Protein AF-A0A5B7CD52-F1 (afdb_monomer)

Radius of gyration: 24.01 Å; Cα contacts (8 Å, |Δi|>4): 80; chains: 1; bounding box: 57×30×60 Å

Solvent-accessible surface area (backbone atoms only — not comparable to full-atom values): 8585 Å² total; per-residue (Å²): 134,83,85,90,74,83,89,84,87,82,89,81,65,86,92,60,79,87,86,72,84,91,71,82,79,91,70,79,62,99,81,44,61,64,64,53,46,60,58,60,76,64,69,72,74,93,74,80,83,82,70,86,85,76,83,90,77,79,70,68,79,48,80,43,81,45,67,40,87,55,84,60,97,54,46,94,81,66,22,83,26,75,96,54,8,25,71,43,51,25,50,65,86,44,59,86,75,85,55,97,61,56,67,68,53,29,59,77,70,68,48,82,88,68,75,80,94,74,80,79,81

Foldseek 3Di:
DDDPDDDDDDDDDPPDDPPDDDDGDDDDDPPPPVVVCVVVVPDDDPDPPDDDPDDPDDADKDKDWDFAADPDPCQVVAQPDPPSTHIFIDIVPDTDDQFPDDPVCCVVVVPPDRDDPCDGD

Secondary structure (DSSP, 8-state):
-------------TT----SPPPPPPPPPTT-HHHHHHHHTT---SS------S-S------EEEEEEPP--SSHHHH--SGGG-EEEEEETTBPPPPPSS-HHHHHHTT-TTS--S----

Organism: Davidia involucrata (NCBI:txid16924)

Mean predicted aligned error: 6.73 Å

pLDDT: mean 91.15, std 6.74, range [56.53, 98.06]

Structure (mmCIF, N/CA/C/O backbone):
data_AF-A0A5B7CD52-F1
#
_entry.id   AF-A0A5B7CD52-F1
#
loop_
_atom_site.group_PDB
_atom_site.id
_atom_site.type_symbol
_atom_site.label_atom_id
_atom_site.label_alt_id
_atom_site.label_comp_id
_atom_site.label_asym_id
_atom_site.label_entity_id
_atom_site.label_seq_id
_atom_site.pdbx_PDB_ins_code
_atom_site.Cartn_x
_atom_site.Cartn_y
_atom_site.Cartn_z
_atom_site.occupancy
_atom_site.B_iso_or_equiv
_atom_site.auth_seq_id
_atom_site.auth_comp_id
_atom_site.auth_asym_id
_atom_site.auth_atom_id
_atom_site.pdbx_PDB_model_num
ATOM 1 N N . PRO A 1 1 ? 15.663 2.513 7.989 1.00 56.53 1 PRO A N 1
ATOM 2 C CA . PRO A 1 1 ? 16.605 2.800 6.878 1.00 56.53 1 PRO A CA 1
ATOM 3 C C . PRO A 1 1 ? 16.157 2.077 5.604 1.00 56.53 1 PRO A C 1
ATOM 5 O O . PRO A 1 1 ? 15.883 0.883 5.662 1.00 56.53 1 PRO A O 1
ATOM 8 N N . PHE A 1 2 ? 16.034 2.796 4.489 1.00 67.00 2 PHE A N 1
ATOM 9 C CA . PHE A 1 2 ? 15.729 2.180 3.196 1.00 67.00 2 PHE A CA 1
ATOM 10 C C . PHE A 1 2 ? 16.975 1.486 2.642 1.00 67.00 2 PHE A C 1
ATOM 12 O O . PHE A 1 2 ? 18.096 1.947 2.863 1.00 67.00 2 PHE A O 1
ATOM 19 N N . GLN A 1 3 ? 16.786 0.363 1.952 1.00 71.38 3 GLN A N 1
ATOM 20 C CA . GLN A 1 3 ? 17.884 -0.320 1.276 1.00 71.38 3 GLN A CA 1
ATOM 21 C C . GLN A 1 3 ? 18.343 0.506 0.069 1.00 71.38 3 GLN A C 1
ATOM 23 O O . GLN A 1 3 ? 17.526 0.914 -0.747 1.00 71.38 3 GLN A O 1
ATOM 28 N N . ASN A 1 4 ? 19.656 0.723 -0.043 1.00 78.81 4 ASN A N 1
ATOM 29 C CA . ASN A 1 4 ? 20.297 1.430 -1.160 1.00 78.81 4 ASN A CA 1
ATOM 30 C C . ASN A 1 4 ? 21.130 0.475 -2.037 1.00 78.81 4 ASN A C 1
ATOM 32 O O . ASN A 1 4 ? 22.190 0.829 -2.545 1.00 78.81 4 ASN A O 1
ATOM 36 N N . ILE A 1 5 ? 20.702 -0.783 -2.137 1.00 85.25 5 ILE A N 1
ATOM 37 C CA . ILE A 1 5 ? 21.359 -1.797 -2.965 1.00 85.25 5 ILE A CA 1
ATOM 38 C C . ILE A 1 5 ? 20.508 -2.049 -4.207 1.00 85.25 5 ILE A C 1
ATOM 40 O O . ILE A 1 5 ? 19.292 -2.195 -4.110 1.00 85.25 5 ILE A O 1
ATOM 44 N N . SER A 1 6 ? 21.145 -2.085 -5.377 1.00 87.62 6 SER A N 1
ATOM 45 C CA . SER A 1 6 ? 20.468 -2.410 -6.635 1.00 87.62 6 SER A CA 1
ATOM 46 C C . SER A 1 6 ? 20.459 -3.919 -6.857 1.00 87.62 6 SER A C 1
ATOM 48 O O . SER A 1 6 ? 21.473 -4.586 -6.653 1.00 87.62 6 SER A O 1
ATOM 50 N N . SER A 1 7 ? 19.324 -4.452 -7.306 1.00 90.06 7 SER A N 1
ATOM 51 C CA . SER A 1 7 ? 19.258 -5.804 -7.862 1.00 90.06 7 SER A CA 1
ATOM 52 C C . SER A 1 7 ? 19.639 -5.750 -9.343 1.00 90.06 7 SER A C 1
ATOM 54 O O . SER A 1 7 ? 19.158 -4.878 -10.064 1.00 90.06 7 SER A O 1
ATOM 56 N N . ILE A 1 8 ? 20.526 -6.643 -9.790 1.00 89.75 8 ILE A N 1
ATOM 57 C CA . ILE A 1 8 ? 21.077 -6.648 -11.153 1.00 89.75 8 ILE A CA 1
ATOM 58 C C . ILE A 1 8 ? 20.723 -7.972 -11.830 1.00 89.75 8 ILE A C 1
ATOM 60 O O . ILE A 1 8 ? 20.908 -9.043 -11.254 1.00 89.75 8 ILE A O 1
ATOM 64 N N . ALA A 1 9 ? 20.259 -7.887 -13.075 1.00 90.31 9 ALA A N 1
ATOM 65 C CA . ALA A 1 9 ? 20.064 -9.019 -13.973 1.00 90.31 9 ALA A CA 1
ATOM 66 C C . ALA A 1 9 ? 20.806 -8.767 -15.295 1.00 90.31 9 ALA A C 1
ATOM 68 O O . ALA A 1 9 ? 21.043 -7.618 -15.670 1.00 90.31 9 ALA A O 1
ATOM 69 N N . TYR A 1 10 ? 21.158 -9.841 -16.005 1.00 88.12 10 TYR A N 1
ATOM 70 C CA . TYR A 1 10 ? 21.896 -9.776 -17.267 1.00 88.12 10 TYR A CA 1
ATOM 71 C C . TYR A 1 10 ? 21.044 -10.301 -18.423 1.00 88.12 10 TYR A C 1
ATOM 73 O O . TYR A 1 10 ? 20.476 -11.389 -18.336 1.00 88.12 10 TYR A O 1
ATOM 81 N N . PHE A 1 11 ? 21.003 -9.556 -19.528 1.00 87.00 11 PHE A N 1
ATOM 82 C CA . PHE A 1 11 ? 20.451 -10.036 -20.794 1.00 87.00 11 PHE A CA 1
ATOM 83 C C . PHE A 1 11 ? 21.554 -10.721 -21.604 1.00 87.00 11 PHE A C 1
ATOM 85 O O . PHE A 1 11 ? 22.542 -10.087 -21.973 1.00 87.00 11 PHE A O 1
ATOM 92 N N . HIS A 1 12 ? 21.392 -12.016 -21.874 1.00 86.62 12 HIS A N 1
ATOM 93 C CA . HIS A 1 12 ? 22.346 -12.806 -22.649 1.00 86.62 12 HIS A CA 1
ATOM 94 C C . HIS A 1 12 ? 21.822 -13.052 -24.067 1.00 86.62 12 HIS A C 1
ATOM 96 O O . HIS A 1 12 ? 20.764 -13.652 -24.250 1.00 86.62 12 HIS A O 1
ATOM 102 N N . TYR A 1 13 ? 22.579 -12.607 -25.069 1.00 86.50 13 TYR A N 1
ATOM 103 C CA . TYR A 1 13 ? 22.253 -12.803 -26.480 1.00 86.50 13 TYR A CA 1
ATOM 104 C C . TYR A 1 13 ? 22.918 -14.081 -27.000 1.00 86.50 13 TYR A C 1
ATOM 106 O O . TYR A 1 13 ? 24.139 -14.147 -27.131 1.00 86.50 13 TYR A O 1
ATOM 114 N N . ILE A 1 14 ? 22.111 -15.095 -27.317 1.00 90.38 14 ILE A N 1
ATOM 115 C CA . ILE A 1 14 ?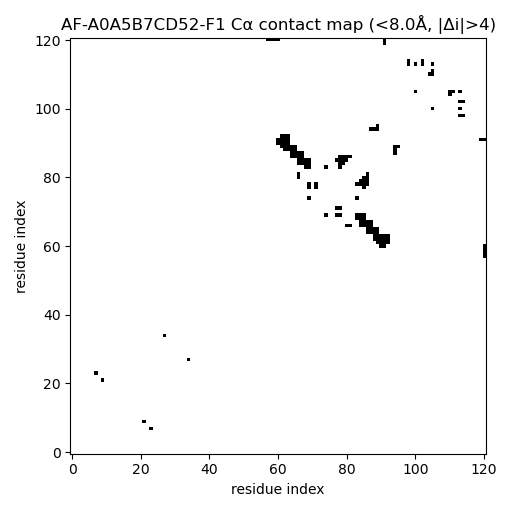 22.601 -16.373 -27.848 1.00 90.38 14 ILE A CA 1
ATOM 116 C C . ILE A 1 14 ? 23.142 -16.160 -29.269 1.00 90.38 14 ILE A C 1
ATOM 118 O O . ILE A 1 14 ? 22.470 -15.574 -30.113 1.00 90.38 14 ILE A O 1
ATOM 122 N N . GLY A 1 15 ? 24.355 -16.649 -29.535 1.00 88.8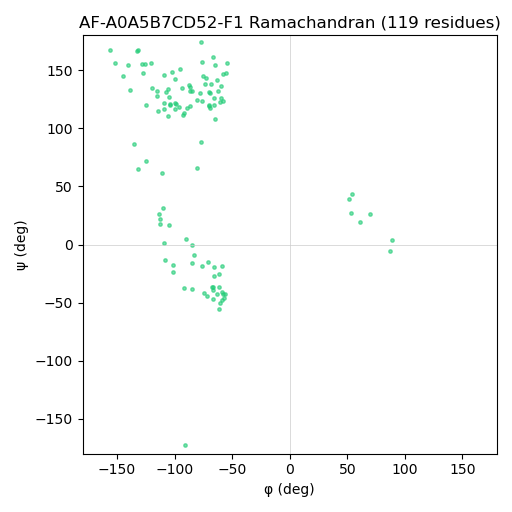1 15 GLY A N 1
ATOM 123 C CA . GLY A 1 15 ? 25.017 -16.538 -30.843 1.00 88.81 15 GLY A CA 1
ATOM 124 C C . GLY A 1 15 ? 25.828 -15.253 -31.047 1.00 88.81 15 GLY A C 1
ATOM 125 O O . GLY A 1 15 ? 26.534 -15.141 -32.047 1.00 88.81 15 GLY A O 1
ATOM 126 N N . ALA A 1 16 ? 25.789 -14.311 -30.100 1.00 85.88 16 ALA A N 1
ATOM 127 C CA . ALA A 1 16 ? 26.681 -13.156 -30.093 1.00 85.88 16 ALA A CA 1
ATOM 128 C C . ALA A 1 16 ? 28.002 -13.503 -29.385 1.00 85.88 16 ALA A C 1
ATOM 130 O O . ALA A 1 16 ? 27.997 -14.095 -28.306 1.00 85.88 16 ALA A O 1
ATOM 131 N N . MET A 1 17 ? 29.141 -13.111 -29.963 1.00 83.62 17 MET A N 1
ATOM 132 C CA . MET A 1 17 ? 30.427 -13.192 -29.263 1.00 83.62 17 MET A CA 1
ATOM 133 C C . MET A 1 17 ? 30.524 -12.049 -28.239 1.00 83.62 17 MET A C 1
ATOM 135 O O . MET A 1 17 ? 30.416 -10.889 -28.645 1.00 83.62 17 MET A O 1
ATOM 139 N N . PRO A 1 18 ? 30.739 -12.327 -26.937 1.00 76.50 18 PRO A N 1
ATOM 140 C CA . PRO A 1 18 ? 30.903 -11.276 -25.939 1.00 76.50 18 PRO A CA 1
ATOM 141 C C . PRO A 1 18 ? 32.176 -10.480 -26.234 1.00 76.50 18 PRO A C 1
ATOM 143 O O . PRO A 1 18 ? 33.286 -10.973 -26.052 1.00 76.50 18 PRO A O 1
ATOM 146 N N . ASN A 1 19 ? 32.021 -9.250 -26.713 1.00 77.12 19 ASN A N 1
ATOM 147 C CA . ASN A 1 19 ? 33.129 -8.341 -27.020 1.00 77.12 19 ASN A CA 1
ATOM 148 C C . ASN A 1 19 ? 33.221 -7.162 -26.035 1.00 77.12 19 ASN A C 1
ATOM 150 O O . ASN A 1 19 ? 34.081 -6.298 -26.187 1.00 77.12 19 ASN A O 1
ATOM 154 N N . SER A 1 20 ? 32.336 -7.106 -25.037 1.00 77.75 20 SER A N 1
ATOM 155 C CA . SER A 1 20 ? 32.245 -6.016 -24.065 1.00 77.75 20 SER A CA 1
ATOM 156 C C . SER A 1 20 ? 31.689 -6.495 -22.721 1.00 77.75 20 SER A C 1
ATOM 158 O O . SER A 1 20 ? 31.002 -7.513 -22.631 1.00 77.75 20 SER A O 1
ATOM 160 N N . ILE A 1 21 ? 32.019 -5.755 -21.661 1.00 82.25 21 ILE A N 1
ATOM 161 C CA . ILE A 1 21 ? 31.516 -5.985 -20.304 1.00 82.25 21 ILE A CA 1
ATOM 162 C C . ILE A 1 21 ? 30.091 -5.430 -20.207 1.00 82.25 21 ILE A C 1
ATOM 164 O O . ILE A 1 21 ? 29.849 -4.277 -20.559 1.00 82.25 21 ILE A O 1
ATOM 168 N N . ALA A 1 22 ? 29.154 -6.231 -19.696 1.00 84.50 22 ALA A N 1
ATOM 169 C CA . ALA A 1 22 ? 27.794 -5.778 -19.424 1.00 84.50 22 ALA A CA 1
ATOM 170 C C . ALA A 1 22 ? 27.780 -4.806 -18.233 1.00 84.50 22 ALA A C 1
ATOM 172 O O . ALA A 1 22 ? 28.162 -5.173 -17.120 1.00 84.50 22 ALA A O 1
ATOM 173 N N . LEU A 1 23 ? 27.318 -3.577 -18.468 1.00 86.81 23 LEU A N 1
ATOM 174 C CA . LEU A 1 23 ? 27.141 -2.557 -17.436 1.00 86.81 23 LEU A CA 1
ATOM 175 C C . LEU A 1 23 ? 25.669 -2.494 -16.997 1.00 86.81 23 LEU A C 1
ATOM 177 O O . LEU A 1 23 ? 24.784 -2.620 -17.847 1.00 86.81 23 LEU A O 1
ATOM 181 N N . PRO A 1 24 ? 25.383 -2.286 -15.697 1.00 88.25 24 PRO A N 1
ATOM 182 C CA . PRO A 1 24 ? 24.023 -2.038 -15.233 1.00 88.25 24 PRO A CA 1
ATOM 183 C C . PRO A 1 24 ? 23.411 -0.815 -15.920 1.00 88.25 24 PRO A C 1
ATOM 185 O O . PRO A 1 24 ? 24.105 0.161 -16.209 1.00 88.25 24 PRO A O 1
ATOM 188 N N . ALA A 1 25 ? 22.098 -0.854 -16.148 1.00 87.50 25 ALA A N 1
ATOM 189 C CA . ALA A 1 25 ? 21.380 0.305 -16.657 1.00 87.50 25 ALA A CA 1
ATOM 190 C C . ALA A 1 25 ? 21.444 1.465 -15.642 1.00 87.50 25 ALA A C 1
ATOM 192 O O . ALA A 1 25 ? 21.342 1.219 -14.436 1.00 87.50 25 ALA A O 1
ATOM 193 N N . PRO A 1 26 ? 21.584 2.723 -16.100 1.00 89.94 26 PRO A N 1
ATOM 194 C CA . PRO A 1 26 ? 21.466 3.872 -15.216 1.00 89.94 26 PRO A CA 1
ATOM 195 C C . PRO A 1 26 ? 20.029 3.955 -14.690 1.00 89.94 26 PRO A C 1
ATOM 197 O O . PRO A 1 26 ? 19.074 3.966 -15.466 1.00 89.94 26 PRO A O 1
ATOM 200 N N . LEU A 1 27 ? 19.880 4.001 -13.368 1.00 91.06 27 LEU A N 1
ATOM 201 C CA . LEU A 1 27 ? 18.590 4.161 -12.702 1.00 91.06 27 LEU A CA 1
ATOM 202 C C . LEU A 1 27 ? 18.426 5.610 -12.220 1.00 91.06 27 LEU A C 1
ATOM 204 O O . LEU A 1 27 ? 19.426 6.238 -11.857 1.00 91.06 27 LEU A O 1
ATOM 208 N N . PRO A 1 28 ? 17.189 6.141 -12.178 1.00 92.81 28 PRO A N 1
ATOM 209 C CA . PRO A 1 28 ? 16.906 7.391 -11.481 1.00 92.81 28 PRO A CA 1
ATOM 210 C C . PRO A 1 28 ? 17.371 7.336 -10.021 1.00 92.81 28 PRO A C 1
ATOM 212 O O . PRO A 1 28 ? 17.473 6.25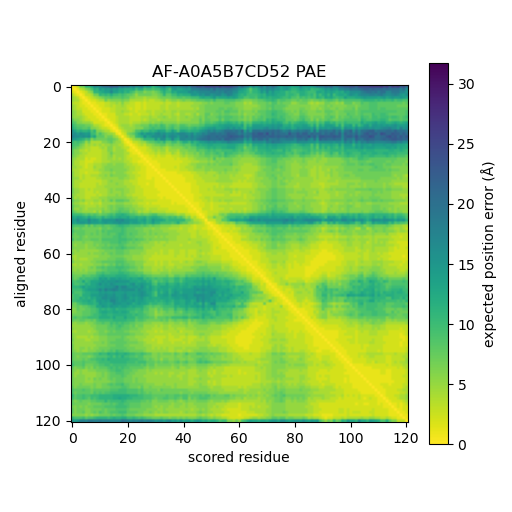9 -9.423 1.00 92.81 28 PRO A O 1
ATOM 215 N N . THR A 1 29 ? 17.628 8.498 -9.419 1.00 90.94 29 THR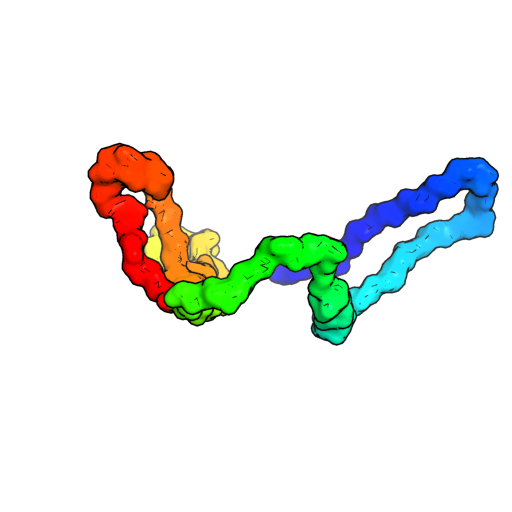 A N 1
ATOM 216 C CA . THR A 1 29 ? 17.931 8.552 -7.984 1.00 90.94 29 THR A CA 1
ATOM 217 C C . THR A 1 29 ? 16.713 8.111 -7.171 1.00 90.94 29 THR A C 1
ATOM 219 O O . THR A 1 29 ? 15.570 8.243 -7.605 1.00 90.94 29 THR A O 1
ATOM 222 N N . PHE A 1 30 ? 16.934 7.603 -5.955 1.00 88.12 30 PHE A N 1
ATOM 223 C CA . PHE A 1 30 ? 15.859 7.045 -5.118 1.00 88.12 30 PHE A CA 1
ATOM 224 C C . PHE A 1 30 ? 14.727 8.040 -4.789 1.00 88.12 30 PHE A C 1
ATOM 226 O O . PHE A 1 30 ? 13.648 7.634 -4.368 1.00 88.12 30 PHE A O 1
ATOM 233 N N . ASN A 1 31 ? 14.992 9.338 -4.935 1.00 91.62 31 ASN A N 1
ATOM 234 C CA . ASN A 1 31 ? 14.088 10.450 -4.661 1.00 91.62 31 ASN A CA 1
ATOM 235 C C . ASN A 1 31 ? 13.673 11.220 -5.931 1.00 91.62 31 ASN A C 1
ATOM 237 O O . ASN A 1 31 ? 13.215 12.361 -5.829 1.00 91.62 31 ASN A O 1
ATOM 241 N N . ASP A 1 32 ? 13.849 10.636 -7.120 1.00 94.8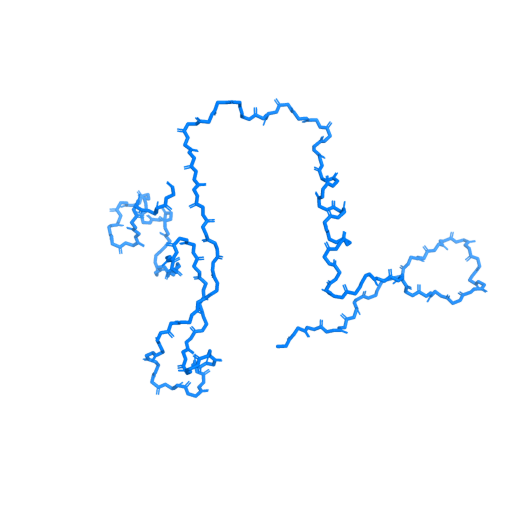1 32 ASP A N 1
ATOM 242 C CA . ASP A 1 32 ? 13.443 11.254 -8.383 1.00 94.81 32 ASP A CA 1
ATOM 243 C C . ASP A 1 32 ? 11.923 11.145 -8.602 1.00 94.81 32 ASP A C 1
ATOM 245 O O . ASP A 1 32 ? 11.397 10.217 -9.223 1.00 94.81 32 ASP A O 1
ATOM 249 N N . ASN A 1 33 ? 11.197 12.138 -8.087 1.00 95.88 33 ASN A N 1
ATOM 250 C CA . ASN A 1 33 ? 9.744 12.224 -8.231 1.00 95.88 33 ASN A CA 1
ATOM 251 C C . ASN A 1 33 ? 9.297 12.440 -9.686 1.00 95.88 33 ASN A C 1
ATOM 253 O O . ASN A 1 33 ? 8.176 12.066 -10.039 1.00 95.88 33 ASN A O 1
ATOM 257 N N . LEU A 1 34 ? 10.136 13.053 -10.530 1.00 97.31 34 LEU A N 1
ATOM 258 C CA . LEU A 1 34 ? 9.785 13.333 -11.921 1.00 97.31 34 LEU A CA 1
ATOM 259 C C . LEU A 1 34 ? 9.823 12.052 -12.756 1.00 97.31 34 LEU A C 1
ATOM 261 O O . LEU A 1 34 ? 8.911 11.822 -13.556 1.00 97.31 34 LEU A O 1
ATOM 265 N N . ALA A 1 35 ? 10.829 11.202 -12.536 1.00 96.19 35 ALA A N 1
ATOM 266 C CA . ALA A 1 35 ? 10.908 9.890 -13.169 1.00 96.19 35 ALA A CA 1
ATOM 267 C C . ALA A 1 35 ? 9.680 9.031 -12.828 1.00 96.19 35 ALA A C 1
ATOM 269 O O . ALA A 1 35 ? 9.037 8.492 -13.732 1.00 96.19 35 ALA A O 1
ATOM 270 N N . VAL A 1 36 ? 9.301 8.971 -11.544 1.00 96.25 36 VAL A N 1
ATOM 271 C CA . VAL A 1 36 ? 8.100 8.242 -11.099 1.00 96.25 36 VAL A CA 1
ATOM 272 C C . VAL A 1 36 ? 6.844 8.810 -11.757 1.00 96.25 36 VAL A C 1
ATOM 274 O O . VAL A 1 36 ? 6.077 8.058 -12.358 1.00 96.25 36 VAL A O 1
ATOM 277 N N . LYS A 1 37 ? 6.651 10.134 -11.702 1.00 97.56 37 LYS A N 1
ATOM 278 C CA . LYS A 1 37 ? 5.480 10.791 -12.293 1.00 97.56 37 LYS A CA 1
ATOM 279 C C . LYS A 1 37 ? 5.347 10.491 -13.786 1.00 97.56 37 LYS A C 1
ATOM 281 O O . LYS A 1 37 ? 4.272 10.115 -14.232 1.00 97.56 37 LYS A O 1
ATOM 286 N N . THR A 1 38 ? 6.440 10.597 -14.539 1.00 97.19 38 THR A N 1
ATOM 287 C CA . THR A 1 38 ? 6.440 10.385 -15.996 1.00 97.19 38 THR A CA 1
ATOM 288 C C . THR A 1 38 ? 5.955 8.984 -16.374 1.00 97.19 38 THR A C 1
ATOM 290 O O . THR A 1 38 ? 5.186 8.832 -17.320 1.00 97.19 38 THR A O 1
ATOM 293 N N . VAL A 1 39 ? 6.375 7.956 -15.630 1.00 96.00 39 VAL A N 1
ATOM 294 C CA . VAL A 1 39 ? 5.937 6.573 -15.872 1.00 96.00 39 VAL A CA 1
ATOM 295 C C . VAL A 1 39 ? 4.477 6.377 -15.458 1.00 96.00 39 VAL A C 1
ATOM 297 O O . VAL A 1 39 ? 3.708 5.772 -16.205 1.00 96.00 39 VAL A O 1
ATOM 300 N N . MET A 1 40 ? 4.083 6.903 -14.294 1.00 97.56 40 MET A N 1
ATOM 301 C CA . MET A 1 40 ? 2.723 6.746 -13.768 1.00 97.56 40 MET A CA 1
ATOM 302 C C . MET A 1 40 ? 1.673 7.473 -14.619 1.00 97.56 40 MET A C 1
ATOM 304 O O . MET A 1 40 ? 0.617 6.902 -14.884 1.00 97.56 40 MET A O 1
ATOM 308 N N . ASP A 1 41 ? 1.981 8.674 -15.119 1.00 97.50 41 ASP A N 1
ATOM 309 C CA . ASP A 1 41 ? 1.100 9.452 -16.006 1.00 97.50 41 ASP A CA 1
ATOM 310 C C . ASP A 1 41 ? 0.889 8.759 -17.372 1.00 97.50 41 ASP A C 1
ATOM 312 O O . ASP A 1 41 ? -0.073 9.048 -18.084 1.00 97.50 41 ASP A O 1
ATOM 316 N N . GLY A 1 42 ? 1.768 7.824 -17.749 1.00 96.25 42 GLY A N 1
ATOM 317 C CA . GLY A 1 42 ? 1.664 7.049 -18.987 1.00 96.25 42 GLY A CA 1
ATOM 318 C C . GLY A 1 42 ? 0.747 5.821 -18.911 1.00 96.25 42 GLY A C 1
ATOM 319 O O . GLY A 1 42 ? 0.479 5.200 -19.946 1.00 96.25 42 GLY A O 1
ATOM 320 N N . LEU A 1 43 ? 0.272 5.437 -17.720 1.00 96.19 43 LEU A N 1
ATOM 321 C CA . LEU A 1 43 ? -0.554 4.242 -17.539 1.00 96.19 43 LEU A CA 1
ATOM 322 C C . LEU A 1 43 ? -1.945 4.430 -18.162 1.00 96.19 43 LEU A C 1
ATOM 324 O O . LEU A 1 43 ? -2.729 5.278 -17.743 1.00 96.19 43 LEU A O 1
ATOM 328 N N . ARG A 1 44 ? -2.283 3.590 -19.148 1.00 94.19 44 ARG A N 1
ATOM 329 C CA . ARG A 1 44 ? -3.598 3.577 -19.806 1.00 94.19 44 ARG A CA 1
ATOM 330 C C . ARG A 1 44 ? -4.020 2.162 -20.184 1.00 94.19 44 ARG A C 1
ATOM 332 O O . ARG A 1 44 ? -3.188 1.347 -20.577 1.00 94.19 44 ARG A O 1
ATOM 339 N N . SER A 1 45 ? -5.321 1.881 -20.102 1.00 94.00 45 SER A N 1
ATOM 340 C CA . SER A 1 45 ? -5.874 0.624 -20.616 1.00 94.00 45 SER A CA 1
ATOM 341 C C . SER A 1 45 ? -5.779 0.592 -22.141 1.00 94.00 45 SER A C 1
ATOM 343 O O . SER A 1 45 ? -6.073 1.590 -22.799 1.00 94.00 45 SER A O 1
ATOM 345 N N . LEU A 1 46 ? -5.403 -0.559 -22.704 1.00 94.62 46 LEU A N 1
ATOM 346 C CA . LEU A 1 46 ? -5.408 -0.763 -24.154 1.00 94.62 46 LEU A CA 1
ATOM 347 C C . LEU A 1 46 ? -6.840 -0.756 -24.720 1.00 94.62 46 LEU A C 1
ATOM 349 O O . LEU A 1 46 ? -7.055 -0.217 -25.798 1.00 94.62 46 LEU A O 1
ATOM 353 N N . ASN A 1 47 ? -7.809 -1.315 -23.977 1.00 92.62 47 ASN A N 1
ATOM 354 C CA . ASN A 1 47 ? -9.215 -1.454 -24.380 1.00 92.62 47 ASN A CA 1
ATOM 355 C C . ASN A 1 47 ? -10.158 -1.044 -23.225 1.00 92.62 47 ASN A C 1
ATOM 357 O O . ASN A 1 47 ? -10.576 -1.895 -22.432 1.00 92.62 47 ASN A O 1
ATOM 361 N N . PRO A 1 48 ? -10.494 0.248 -23.080 1.00 85.19 48 PRO A N 1
ATOM 362 C CA . PRO A 1 48 ? -11.303 0.759 -21.973 1.00 85.19 48 PRO A CA 1
ATOM 363 C C . PRO A 1 48 ? -12.811 0.523 -22.189 1.00 85.19 48 PRO A C 1
ATOM 365 O O . PRO A 1 48 ? -13.583 1.464 -22.345 1.00 85.19 48 PRO A O 1
ATOM 368 N N . ASN A 1 49 ? -13.250 -0.738 -22.202 1.00 85.06 49 ASN A N 1
ATOM 369 C CA . ASN A 1 49 ? -14.651 -1.070 -22.505 1.00 85.06 49 ASN A CA 1
ATOM 370 C C . ASN A 1 49 ? -15.591 -0.994 -21.285 1.00 85.06 49 ASN A C 1
ATOM 372 O O . ASN A 1 49 ? -16.803 -0.929 -21.461 1.00 85.06 49 ASN A O 1
ATOM 376 N N . TYR A 1 50 ? -15.053 -0.962 -20.061 1.00 87.31 50 TYR A N 1
ATOM 377 C CA . TYR A 1 50 ? -15.834 -1.012 -18.817 1.00 87.31 50 TYR A CA 1
ATOM 378 C C . TYR A 1 50 ? -15.395 0.069 -17.827 1.00 87.31 50 TYR A C 1
ATOM 380 O O . TYR A 1 50 ? -14.857 -0.224 -16.762 1.00 87.31 50 TYR A O 1
ATOM 388 N N . ILE A 1 51 ? -15.598 1.332 -18.202 1.00 91.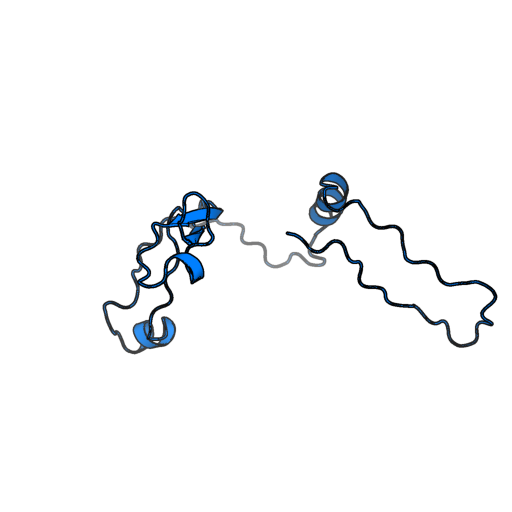81 51 ILE A N 1
ATOM 389 C CA . ILE A 1 51 ? -15.418 2.470 -17.294 1.00 91.81 51 ILE A CA 1
ATOM 390 C C . ILE A 1 51 ? -16.790 2.831 -16.702 1.00 91.81 51 ILE A C 1
ATOM 392 O O . ILE A 1 51 ? -17.681 3.196 -17.476 1.00 91.81 51 ILE A O 1
ATOM 396 N N . PRO A 1 52 ? -16.981 2.750 -15.370 1.00 93.44 52 PRO A N 1
ATOM 397 C CA . PRO A 1 52 ? -18.185 3.253 -14.711 1.00 93.44 52 PRO A CA 1
ATOM 398 C C . PRO A 1 52 ? -18.363 4.750 -14.996 1.00 93.44 52 PRO A C 1
ATOM 400 O O . PRO A 1 52 ? -17.450 5.539 -14.759 1.00 93.44 52 PRO A O 1
ATOM 403 N N . LYS A 1 53 ? -19.517 5.138 -15.549 1.00 94.00 53 LYS A N 1
ATOM 404 C CA . LYS A 1 53 ? -19.831 6.541 -15.891 1.00 94.00 53 LYS A CA 1
ATOM 405 C C . LYS A 1 53 ? -20.739 7.218 -14.871 1.00 94.00 53 LYS A C 1
ATOM 407 O O . LYS A 1 53 ? -20.749 8.439 -14.783 1.00 94.00 53 LYS A O 1
ATOM 412 N N . GLU A 1 54 ? -21.499 6.422 -14.134 1.00 96.44 54 GLU A N 1
ATOM 413 C CA . GLU A 1 54 ? -22.386 6.876 -13.073 1.00 96.44 54 GLU A CA 1
ATOM 414 C C . GLU A 1 54 ? -21.718 6.542 -11.743 1.00 96.44 54 GLU A C 1
ATOM 416 O O . GLU A 1 54 ? -21.385 5.384 -11.490 1.00 96.44 54 GLU A O 1
ATOM 421 N N . ILE A 1 55 ? -21.460 7.574 -10.940 1.00 95.12 55 ILE A N 1
ATOM 422 C CA . ILE A 1 55 ? -20.870 7.444 -9.608 1.00 95.12 55 ILE A CA 1
ATOM 423 C C . ILE A 1 55 ? -22.006 7.533 -8.597 1.00 95.12 55 ILE A C 1
ATOM 425 O O . ILE A 1 55 ? -22.683 8.557 -8.509 1.00 95.12 55 ILE A O 1
ATOM 429 N N . ASP A 1 56 ? -22.210 6.455 -7.854 1.00 96.81 56 ASP A N 1
ATOM 430 C CA . ASP A 1 56 ? -23.216 6.327 -6.803 1.00 96.81 56 ASP A CA 1
ATOM 431 C C . ASP A 1 56 ? -22.714 6.880 -5.462 1.00 96.81 56 ASP A C 1
ATOM 433 O O . ASP A 1 56 ? -23.468 7.531 -4.740 1.00 96.81 56 ASP A O 1
ATOM 437 N N . THR A 1 57 ? -21.431 6.665 -5.152 1.00 95.44 57 THR A N 1
ATOM 438 C CA . THR A 1 57 ? -20.805 7.090 -3.895 1.00 95.44 57 THR A CA 1
ATOM 439 C C . THR A 1 57 ? -19.407 7.660 -4.136 1.00 95.44 57 THR A C 1
ATOM 441 O O . THR A 1 57 ? -18.584 7.060 -4.825 1.00 95.44 57 THR A O 1
ATOM 444 N N . ASN A 1 58 ? -19.112 8.814 -3.531 1.00 94.75 58 ASN A N 1
ATOM 445 C CA . ASN A 1 58 ? -17.767 9.388 -3.513 1.00 94.75 58 ASN A CA 1
ATOM 446 C C . ASN A 1 58 ? -17.111 9.064 -2.176 1.00 94.75 58 ASN A C 1
ATOM 448 O O . ASN A 1 58 ? -17.636 9.470 -1.147 1.00 94.75 58 ASN A O 1
ATOM 452 N N . LEU A 1 59 ? -15.967 8.383 -2.208 1.00 95.75 59 LEU A N 1
ATOM 453 C CA . LEU A 1 59 ? -15.200 8.063 -1.009 1.00 95.75 59 LEU A CA 1
ATOM 454 C C . LEU A 1 59 ? -13.971 8.964 -0.923 1.00 95.75 59 LEU A C 1
ATOM 456 O O . LEU A 1 59 ? -13.165 9.000 -1.859 1.00 95.75 59 LEU A O 1
ATOM 460 N N . PHE A 1 60 ? -13.786 9.649 0.205 1.00 96.44 60 PHE A N 1
ATOM 461 C CA . PHE A 1 60 ? -12.535 10.355 0.491 1.00 96.44 60 PHE A CA 1
ATOM 462 C C . PHE A 1 60 ? -11.726 9.593 1.541 1.00 96.44 60 PHE A C 1
ATOM 464 O O . PHE A 1 60 ? -12.102 9.521 2.710 1.00 96.44 60 PHE A O 1
ATOM 471 N N . ILE A 1 61 ? -10.597 9.016 1.119 1.00 97.06 61 ILE A N 1
ATOM 472 C CA . ILE A 1 61 ? -9.746 8.179 1.969 1.00 97.06 61 ILE A CA 1
ATOM 473 C C . ILE A 1 61 ? -8.391 8.857 2.172 1.00 97.06 61 ILE A C 1
ATOM 475 O O . ILE A 1 61 ? -7.596 8.999 1.244 1.00 97.06 61 ILE A O 1
ATOM 479 N N . THR A 1 62 ? -8.104 9.233 3.414 1.00 97.88 62 THR A N 1
ATOM 480 C CA . THR A 1 62 ? -6.771 9.665 3.848 1.00 97.88 62 THR A CA 1
ATOM 481 C C . THR A 1 62 ? -5.950 8.451 4.259 1.00 97.88 62 THR A C 1
ATOM 483 O O . THR A 1 62 ? -6.431 7.621 5.022 1.00 97.88 62 THR A O 1
ATOM 486 N N . ILE A 1 63 ? -4.713 8.342 3.774 1.00 97.56 63 ILE A N 1
ATOM 487 C CA . ILE A 1 63 ? -3.778 7.280 4.166 1.00 97.56 63 ILE A CA 1
ATOM 488 C C . ILE A 1 63 ? -2.679 7.914 5.012 1.00 97.56 63 ILE A C 1
ATOM 490 O O . ILE A 1 63 ? -1.998 8.835 4.561 1.00 97.56 63 ILE A O 1
ATOM 494 N N . GLY A 1 64 ? -2.519 7.428 6.241 1.00 96.75 64 GLY A N 1
ATOM 495 C CA . GLY A 1 64 ? -1.593 7.993 7.215 1.00 96.75 64 GLY A CA 1
ATOM 496 C C . GLY A 1 64 ? -0.643 6.959 7.801 1.00 96.75 64 GLY A C 1
ATOM 497 O O . GLY A 1 64 ? -1.006 5.801 8.009 1.00 96.75 64 GLY A O 1
ATOM 498 N N . LEU A 1 65 ? 0.573 7.408 8.114 1.00 95.44 65 LEU A N 1
ATOM 499 C CA . LEU A 1 65 ? 1.432 6.760 9.099 1.00 95.44 65 LEU A CA 1
ATOM 500 C C . LEU A 1 65 ? 1.203 7.448 10.444 1.00 95.44 65 LEU A C 1
ATOM 502 O O . LEU A 1 65 ? 1.161 8.675 10.529 1.00 95.44 65 LEU A O 1
ATOM 506 N N . ASN A 1 66 ? 1.060 6.656 11.497 1.00 93.88 66 ASN A N 1
ATOM 507 C CA . ASN A 1 66 ? 0.711 7.116 12.831 1.00 93.88 66 ASN A CA 1
ATOM 508 C C . ASN A 1 66 ? 1.656 6.500 13.864 1.00 93.88 66 ASN A C 1
ATOM 510 O O . ASN A 1 66 ? 2.377 5.537 13.601 1.00 93.88 66 ASN A O 1
ATOM 514 N N . VAL A 1 67 ? 1.610 7.042 15.076 1.00 93.88 67 VAL A N 1
ATOM 515 C CA . VAL A 1 67 ? 2.274 6.465 16.241 1.00 93.88 67 VAL A CA 1
ATOM 516 C C . VAL A 1 67 ? 1.230 6.277 17.328 1.00 93.88 67 VAL A C 1
ATOM 518 O O . VAL A 1 67 ? 0.594 7.238 17.757 1.00 93.88 67 VAL A O 1
ATOM 521 N N . GLN A 1 68 ? 1.039 5.035 17.758 1.00 91.38 68 GLN A N 1
ATOM 522 C CA . GLN A 1 68 ? 0.120 4.691 18.836 1.00 91.38 68 GLN A CA 1
ATOM 523 C C . GLN A 1 68 ? 0.860 4.598 20.167 1.00 91.38 68 GLN A C 1
ATOM 525 O O . GLN A 1 68 ? 2.040 4.241 20.225 1.00 91.38 68 GLN A O 1
ATOM 530 N N . GLN A 1 69 ? 0.147 4.886 21.256 1.00 90.94 69 GLN A N 1
ATOM 531 C CA . GLN A 1 69 ? 0.684 4.707 22.599 1.00 90.94 69 GLN A CA 1
ATOM 532 C C . GLN A 1 69 ? 1.059 3.240 22.817 1.00 90.94 69 GLN A C 1
ATOM 534 O O . GLN A 1 69 ? 0.229 2.340 22.680 1.00 90.94 69 GLN A O 1
ATOM 539 N N . CYS A 1 70 ? 2.304 3.001 23.215 1.00 90.81 70 CYS A N 1
ATOM 540 C CA . CYS A 1 70 ? 2.754 1.654 23.499 1.00 90.81 70 CYS A CA 1
ATOM 541 C C . CYS A 1 70 ? 2.320 1.213 24.902 1.00 90.81 70 CYS A C 1
ATOM 543 O O . CYS A 1 70 ? 2.644 1.862 25.894 1.00 90.81 70 CYS A O 1
ATOM 545 N N . ARG A 1 71 ? 1.605 0.086 24.993 1.00 88.19 71 ARG A N 1
ATOM 546 C CA . ARG A 1 71 ? 1.161 -0.525 26.265 1.00 88.19 71 ARG A CA 1
ATOM 547 C C . ARG A 1 71 ? 1.851 -1.863 26.554 1.00 88.19 71 ARG A C 1
ATOM 549 O O . ARG A 1 71 ? 1.316 -2.708 27.267 1.00 88.19 71 ARG A O 1
ATOM 556 N N . SER A 1 72 ? 3.019 -2.088 25.952 1.00 87.62 72 SER A N 1
ATOM 557 C CA . SER A 1 72 ? 3.743 -3.353 26.082 1.00 87.62 72 SER A CA 1
ATOM 558 C C . SER A 1 72 ? 4.375 -3.509 27.466 1.00 87.62 72 SER A C 1
ATOM 560 O O . SER A 1 72 ? 4.905 -2.555 28.028 1.00 87.62 72 SER A O 1
ATOM 562 N N . LYS A 1 73 ? 4.386 -4.743 27.986 1.00 86.75 73 LYS A N 1
ATOM 563 C CA . LYS A 1 73 ? 5.150 -5.114 29.191 1.00 86.75 73 LYS A CA 1
ATOM 564 C C . LYS A 1 73 ? 6.664 -5.138 28.943 1.00 86.75 73 LYS A C 1
ATOM 566 O O . LYS A 1 73 ? 7.428 -5.127 29.900 1.00 86.75 73 LYS A O 1
ATOM 571 N N . THR A 1 74 ? 7.100 -5.141 27.679 1.00 87.69 74 THR A N 1
ATOM 572 C CA . THR A 1 74 ? 8.515 -5.074 27.271 1.00 87.69 74 THR A CA 1
ATOM 573 C C . THR A 1 74 ? 8.751 -3.906 26.299 1.00 87.69 74 THR A C 1
ATOM 575 O O . THR A 1 74 ? 8.963 -4.115 25.099 1.00 87.69 74 THR A O 1
ATOM 578 N N . PRO A 1 75 ? 8.713 -2.646 26.783 1.00 85.06 75 PRO A N 1
ATOM 579 C CA . PRO A 1 75 ? 8.695 -1.480 25.906 1.00 85.06 75 PRO A CA 1
ATOM 580 C C . PRO A 1 75 ? 9.921 -1.338 25.005 1.00 85.06 75 PRO A C 1
ATOM 582 O O . PRO A 1 75 ? 9.801 -0.970 23.843 1.00 85.06 75 PRO A O 1
ATOM 585 N N . GLN A 1 76 ? 11.098 -1.704 25.512 1.00 83.81 76 GLN A N 1
ATOM 586 C CA . GLN A 1 76 ? 12.356 -1.614 24.766 1.00 83.81 76 GLN A CA 1
ATOM 587 C C . GLN A 1 76 ? 12.376 -2.478 23.495 1.00 83.81 76 GLN A C 1
ATOM 589 O O . GLN A 1 76 ? 13.100 -2.168 22.555 1.00 83.81 76 GLN A O 1
ATOM 594 N N . GLN A 1 77 ? 11.582 -3.552 23.452 1.00 82.94 77 GLN A N 1
ATOM 595 C CA . GLN A 1 77 ? 11.513 -4.452 22.298 1.00 82.94 77 GLN A CA 1
ATOM 596 C C . GLN A 1 77 ? 10.418 -4.036 21.313 1.00 82.94 77 GLN A C 1
ATOM 598 O O . GLN A 1 77 ? 10.602 -4.143 20.106 1.00 82.94 77 GLN A O 1
ATOM 603 N N . ASN A 1 78 ? 9.284 -3.553 21.829 1.00 82.94 78 ASN A N 1
ATOM 604 C CA . ASN A 1 78 ? 8.054 -3.401 21.051 1.00 82.94 78 ASN A CA 1
ATOM 605 C C . ASN A 1 78 ? 7.686 -1.945 20.725 1.00 82.94 78 ASN A C 1
ATOM 607 O O . ASN A 1 78 ? 6.824 -1.714 19.881 1.00 82.94 78 ASN A O 1
ATOM 611 N N . CYS A 1 79 ? 8.310 -0.963 21.377 1.00 91.00 79 CYS A N 1
ATOM 612 C CA . CYS A 1 79 ? 7.966 0.452 21.252 1.00 91.00 79 CYS A CA 1
ATOM 613 C C . CYS A 1 79 ? 9.069 1.241 20.527 1.00 91.00 79 CYS A C 1
ATOM 615 O O . CYS A 1 79 ? 9.702 2.128 21.097 1.00 91.00 79 CYS A O 1
ATOM 617 N N . GLN A 1 80 ? 9.339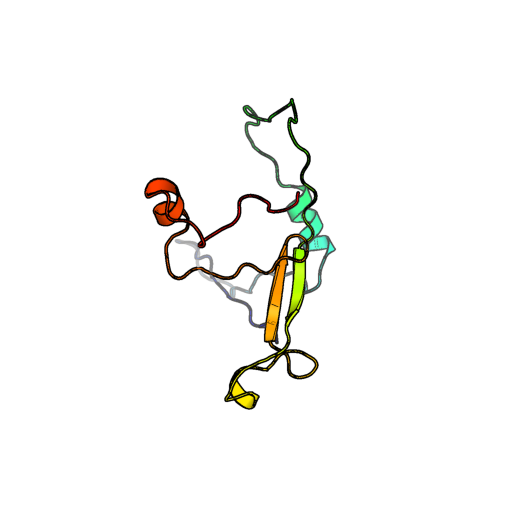 0.875 19.273 1.00 89.44 80 GLN A N 1
ATOM 618 C CA . GLN A 1 80 ? 10.418 1.467 18.465 1.00 89.44 80 GLN A CA 1
ATOM 619 C C . GLN A 1 80 ? 9.978 2.688 17.634 1.00 89.44 80 GLN A C 1
ATOM 621 O O . GLN A 1 80 ? 10.749 3.197 16.822 1.00 89.44 80 GLN A O 1
ATOM 626 N N . GLY A 1 81 ? 8.734 3.146 17.793 1.00 88.50 81 GLY A N 1
ATOM 627 C CA . GLY A 1 81 ? 8.225 4.344 17.130 1.00 88.50 81 GLY A CA 1
ATOM 628 C C . GLY A 1 81 ? 8.707 5.639 17.789 1.00 88.50 81 GLY A C 1
ATOM 629 O O . GLY A 1 81 ? 9.318 5.636 18.861 1.00 88.50 81 GLY A O 1
ATOM 630 N N . ALA A 1 82 ? 8.387 6.775 17.163 1.00 88.31 82 ALA A N 1
ATOM 631 C CA . ALA A 1 82 ? 8.670 8.087 17.746 1.00 88.31 82 ALA A CA 1
ATOM 632 C C . ALA A 1 82 ? 8.046 8.214 19.149 1.00 88.31 82 ALA A C 1
ATOM 634 O O . ALA A 1 82 ? 7.001 7.628 19.429 1.00 88.31 82 ALA A O 1
ATOM 635 N N . ASN A 1 83 ? 8.689 8.966 20.045 1.00 89.75 83 ASN A N 1
ATOM 636 C CA . ASN A 1 83 ? 8.229 9.173 21.426 1.00 89.75 83 ASN A CA 1
ATOM 637 C C . ASN A 1 83 ? 7.953 7.871 22.218 1.00 89.75 83 ASN A C 1
ATOM 639 O O . ASN A 1 83 ? 7.122 7.867 23.123 1.00 89.75 83 ASN A O 1
ATOM 643 N N . GLY A 1 84 ? 8.618 6.758 21.877 1.00 88.69 84 GLY A N 1
ATOM 644 C CA . GLY A 1 84 ? 8.419 5.470 22.554 1.00 88.69 84 GLY A CA 1
ATOM 645 C C . GLY A 1 84 ? 7.053 4.834 22.278 1.00 88.69 84 GLY A C 1
ATOM 646 O O . GLY A 1 84 ? 6.531 4.097 23.116 1.00 88.69 84 GLY A O 1
ATOM 647 N N . GLY A 1 85 ? 6.440 5.148 21.135 1.00 92.69 85 GLY A N 1
ATOM 648 C CA . GLY A 1 85 ? 5.198 4.532 20.676 1.00 92.69 85 GLY A CA 1
ATOM 649 C C . GLY A 1 85 ? 5.408 3.293 19.801 1.00 92.69 85 GLY A C 1
ATOM 650 O O . GLY A 1 85 ? 6.525 2.812 19.604 1.00 92.69 85 GLY A O 1
ATOM 651 N N . VAL A 1 86 ? 4.311 2.787 19.241 1.00 92.50 86 VAL A N 1
ATOM 652 C CA . VAL A 1 86 ? 4.310 1.740 18.208 1.00 92.50 86 VAL A CA 1
ATOM 653 C C . VAL A 1 86 ? 3.929 2.380 16.881 1.00 92.50 86 VAL A C 1
ATOM 655 O O . VAL A 1 86 ? 2.950 3.125 16.811 1.00 92.50 86 VAL A O 1
ATOM 658 N N . MET A 1 87 ? 4.702 2.104 15.831 1.00 91.88 87 MET A N 1
ATOM 659 C CA . MET A 1 87 ? 4.354 2.539 14.480 1.00 91.88 87 MET A CA 1
ATOM 660 C C . MET A 1 87 ? 3.033 1.894 14.058 1.00 91.88 87 MET A C 1
ATOM 662 O O . MET A 1 87 ? 2.851 0.685 14.194 1.00 91.88 87 MET A O 1
ATOM 666 N N . ALA A 1 88 ? 2.128 2.704 13.532 1.00 93.25 88 ALA A N 1
ATOM 667 C CA . ALA A 1 88 ? 0.848 2.271 13.002 1.00 93.25 88 ALA A CA 1
ATOM 668 C C . ALA A 1 88 ? 0.611 2.921 11.636 1.00 93.25 88 ALA A C 1
ATOM 670 O O . ALA A 1 88 ? 1.292 3.869 11.246 1.00 93.25 88 ALA A O 1
ATOM 671 N N . ALA A 1 89 ? -0.379 2.416 10.916 1.00 95.56 89 ALA A N 1
ATOM 672 C CA . ALA A 1 89 ? -0.921 3.062 9.733 1.00 95.56 89 ALA A CA 1
ATOM 673 C C . ALA A 1 89 ? -2.437 3.166 9.884 1.00 95.56 89 ALA A C 1
ATOM 675 O O . ALA A 1 89 ? -3.046 2.394 10.636 1.00 95.56 89 ALA A O 1
ATOM 676 N N . SER A 1 90 ? -3.043 4.129 9.206 1.00 96.88 90 SER A N 1
ATOM 677 C CA . SER A 1 90 ? -4.487 4.323 9.236 1.00 96.88 90 SER A CA 1
ATOM 678 C C . SER A 1 90 ? -5.041 4.694 7.870 1.00 96.88 90 SER A C 1
ATOM 680 O O . SER A 1 90 ? -4.340 5.260 7.027 1.00 96.88 90 SER A O 1
ATOM 682 N N . MET A 1 91 ? -6.320 4.375 7.686 1.00 97.75 91 MET A N 1
ATOM 683 C CA . MET A 1 91 ? -7.164 4.962 6.654 1.00 97.75 91 MET A CA 1
ATOM 684 C C . MET A 1 91 ? -8.271 5.750 7.350 1.00 97.75 91 MET A C 1
ATOM 686 O O . MET A 1 91 ? -8.896 5.217 8.264 1.00 97.75 91 MET A O 1
ATOM 690 N N . ASN A 1 92 ? -8.476 7.018 6.990 1.00 97.00 92 ASN A N 1
ATOM 691 C CA . ASN A 1 92 ? -9.442 7.902 7.663 1.00 97.00 92 ASN A CA 1
ATOM 692 C C . ASN A 1 92 ? -9.281 7.947 9.190 1.00 97.00 92 ASN A C 1
ATOM 694 O O . ASN A 1 92 ? -10.251 7.982 9.941 1.00 97.00 92 ASN A O 1
ATOM 698 N N . ASN A 1 93 ? -8.021 7.950 9.644 1.00 95.94 93 ASN A N 1
ATOM 699 C CA . ASN A 1 93 ? -7.634 7.922 11.057 1.00 95.94 93 ASN A CA 1
ATOM 700 C C . ASN A 1 93 ? -8.113 6.669 11.829 1.00 95.94 93 ASN A C 1
ATOM 702 O O . ASN A 1 93 ? -8.130 6.660 13.059 1.00 95.94 93 ASN A O 1
ATOM 706 N N . ILE A 1 94 ? -8.454 5.588 11.120 1.00 95.62 94 ILE A N 1
ATOM 707 C CA . ILE A 1 94 ? -8.764 4.275 11.690 1.00 95.62 94 ILE A CA 1
ATOM 708 C C . ILE A 1 94 ? -7.625 3.312 11.355 1.00 95.62 94 ILE A C 1
ATOM 710 O O . ILE A 1 94 ? -7.344 3.013 10.193 1.00 95.62 94 ILE A O 1
ATOM 714 N N . SER A 1 95 ? -6.945 2.817 12.388 1.00 94.81 95 SER A N 1
ATOM 715 C CA . SER A 1 95 ? -5.958 1.745 12.250 1.00 94.81 95 SER A CA 1
ATOM 716 C C . SER A 1 95 ? -6.650 0.390 12.330 1.00 94.81 95 SER A C 1
ATOM 718 O O . SER A 1 95 ? -7.249 0.058 13.352 1.00 94.81 95 SER A O 1
ATOM 720 N N . PHE A 1 96 ? -6.543 -0.408 11.267 1.00 94.06 96 PHE A N 1
ATOM 721 C CA . PHE A 1 96 ? -7.158 -1.731 11.219 1.00 94.06 96 PHE A CA 1
ATOM 722 C C . PHE A 1 96 ? -6.513 -2.680 12.239 1.00 94.06 96 PHE A C 1
ATOM 724 O O . PHE A 1 96 ? -5.316 -2.968 12.174 1.00 94.06 96 PHE A O 1
ATOM 731 N N . PHE A 1 97 ? -7.321 -3.195 13.166 1.00 90.25 97 PHE A N 1
ATOM 732 C CA . PHE A 1 97 ? -6.922 -4.258 14.080 1.00 90.25 97 PHE A CA 1
ATOM 733 C C . PHE A 1 97 ? -7.435 -5.594 13.551 1.00 90.25 97 PHE A C 1
ATOM 735 O O . PHE A 1 97 ? -8.639 -5.771 13.379 1.00 90.25 97 PHE A O 1
ATOM 742 N N . ARG A 1 98 ? -6.528 -6.545 13.301 1.00 91.69 98 ARG A N 1
ATOM 743 C CA . ARG A 1 98 ? -6.914 -7.860 12.783 1.00 91.69 98 ARG A CA 1
ATOM 744 C C . ARG A 1 98 ? -7.679 -8.645 13.860 1.00 91.69 98 ARG A C 1
ATOM 746 O O . ARG A 1 98 ? -7.073 -8.981 14.880 1.00 91.69 98 ARG A O 1
ATOM 753 N N . PRO A 1 99 ? -8.955 -9.004 13.636 1.00 94.38 99 PRO A N 1
ATOM 754 C CA . PRO A 1 99 ? -9.692 -9.842 14.573 1.00 94.38 99 PRO A CA 1
ATOM 755 C C . PRO A 1 99 ? -9.122 -11.269 14.641 1.00 94.38 99 PRO A C 1
ATOM 757 O O . PRO A 1 99 ? -8.422 -11.734 13.738 1.00 94.38 99 PRO A O 1
ATOM 760 N N . ASN A 1 100 ? -9.454 -11.988 15.718 1.00 95.12 100 ASN A N 1
ATOM 761 C CA . ASN A 1 100 ? -9.074 -13.399 15.893 1.00 95.12 100 ASN A CA 1
ATOM 762 C C . ASN A 1 100 ? -9.919 -14.364 15.042 1.00 95.12 100 ASN A C 1
ATOM 764 O O . ASN A 1 100 ? -9.511 -15.502 14.829 1.00 95.12 100 ASN A O 1
ATOM 768 N N . LEU A 1 101 ? -11.079 -13.911 14.566 1.00 96.50 101 LEU A N 1
ATOM 769 C CA . LEU A 1 101 ? -11.963 -14.625 13.647 1.00 96.50 101 LEU A CA 1
ATOM 770 C C . LEU A 1 101 ? -11.917 -13.936 12.281 1.00 96.50 101 LEU A C 1
ATOM 772 O O . LEU A 1 101 ? -11.793 -12.714 12.215 1.00 96.50 101 LEU A O 1
ATOM 776 N N . SER A 1 102 ? -12.032 -14.697 11.194 1.00 96.06 102 SER A N 1
ATOM 777 C CA . SER A 1 102 ? -12.119 -14.115 9.852 1.00 96.06 102 SER A CA 1
ATOM 778 C C . SER A 1 102 ? -13.337 -13.197 9.734 1.00 96.06 102 SER A C 1
ATOM 780 O O . SER A 1 102 ? -14.433 -13.576 10.141 1.00 96.06 102 SER A O 1
ATOM 782 N N . LEU A 1 103 ? -13.161 -12.023 9.116 1.00 96.50 103 LEU A N 1
ATOM 783 C CA . LEU A 1 103 ? -14.270 -11.120 8.789 1.00 96.50 103 LEU A CA 1
ATOM 784 C C . LEU A 1 103 ? -15.334 -11.824 7.942 1.00 96.50 103 LEU A C 1
ATOM 786 O O . LEU A 1 103 ? -16.523 -11.719 8.223 1.00 96.50 103 LEU A O 1
ATOM 790 N N . LEU A 1 104 ? -14.893 -12.609 6.955 1.00 97.00 104 LEU A N 1
ATOM 791 C CA . LEU A 1 104 ? -15.778 -13.383 6.090 1.00 97.00 104 LEU A CA 1
ATOM 792 C C . LEU A 1 104 ? -16.563 -14.431 6.889 1.00 97.00 104 LEU A C 1
ATOM 794 O O . LEU A 1 104 ? -17.761 -14.599 6.685 1.00 97.00 104 LEU A O 1
ATOM 798 N N . GLU A 1 105 ? -15.901 -15.122 7.819 1.00 97.56 105 GLU A N 1
ATOM 799 C CA . GLU A 1 105 ? -16.566 -16.109 8.673 1.00 97.56 105 GLU A CA 1
ATOM 800 C C . GLU A 1 105 ? -17.575 -15.448 9.615 1.00 97.56 105 GLU A C 1
ATOM 802 O O . GLU A 1 105 ? -18.709 -15.917 9.708 1.00 97.56 105 GLU A O 1
ATOM 807 N N . ALA A 1 106 ? -17.185 -14.355 10.277 1.00 97.44 106 ALA A N 1
ATOM 808 C CA . ALA A 1 106 ? -18.059 -13.591 11.160 1.00 97.44 106 ALA A CA 1
ATOM 809 C C . ALA A 1 106 ? -19.307 -13.095 10.415 1.00 97.44 106 ALA A C 1
ATOM 811 O O . ALA A 1 106 ? -20.417 -13.244 10.923 1.00 97.44 106 ALA A O 1
ATOM 812 N N . TYR A 1 107 ? -19.136 -12.599 9.187 1.00 97.12 107 TYR A N 1
ATOM 813 C CA . TYR A 1 107 ? -20.227 -12.167 8.316 1.00 97.12 107 TYR A CA 1
ATOM 814 C C . TYR A 1 107 ? -21.187 -13.320 7.973 1.00 97.12 107 TYR A C 1
ATOM 816 O O . TYR A 1 107 ? -22.379 -13.247 8.273 1.00 97.12 107 TYR A O 1
ATOM 824 N N . TYR A 1 108 ? -20.682 -14.428 7.415 1.00 97.94 108 TYR A N 1
ATOM 825 C CA . TYR A 1 108 ? -21.533 -15.546 6.977 1.00 97.94 108 TYR A CA 1
ATOM 826 C C . TYR A 1 108 ? -22.217 -16.282 8.134 1.00 97.94 108 TYR A C 1
ATOM 828 O O . TYR A 1 108 ? -23.366 -16.707 8.004 1.00 97.94 108 TYR A O 1
ATOM 836 N N . LYS A 1 109 ? -21.530 -16.434 9.273 1.00 98.06 109 LYS A N 1
ATOM 837 C CA . LYS A 1 109 ? -22.090 -17.066 10.478 1.00 98.06 109 LYS A CA 1
ATOM 838 C C . LYS A 1 109 ? -22.878 -16.094 11.363 1.00 98.06 109 LYS A C 1
ATOM 840 O O . LYS A 1 109 ? -23.405 -16.528 12.384 1.00 98.06 109 LYS A O 1
ATOM 845 N N . LYS A 1 110 ? -22.974 -14.812 10.984 1.00 96.62 110 LYS A N 1
ATOM 846 C CA . LYS A 1 110 ? -23.660 -13.746 11.738 1.00 96.62 110 LYS A CA 1
ATOM 847 C C . LYS A 1 110 ? -23.161 -13.625 13.185 1.00 96.62 110 LYS A C 1
ATOM 849 O O . LYS A 1 110 ? -23.946 -13.524 14.126 1.00 96.62 110 LYS A O 1
ATOM 854 N N . ILE A 1 111 ? -21.842 -13.686 13.363 1.00 97.00 111 ILE A N 1
ATOM 855 C CA . ILE A 1 111 ? -21.190 -13.584 14.671 1.00 97.00 111 ILE A CA 1
ATOM 856 C C . ILE A 1 111 ? -20.839 -12.117 14.930 1.00 97.00 111 ILE A C 1
ATOM 858 O O . ILE A 1 111 ? -19.979 -11.542 14.264 1.00 97.00 111 ILE A O 1
ATOM 862 N N . ASN A 1 112 ? -21.492 -11.523 15.926 1.00 94.56 112 ASN A N 1
ATOM 863 C CA . ASN A 1 112 ? -21.332 -10.111 16.270 1.00 94.56 112 ASN A CA 1
ATOM 864 C C . ASN A 1 112 ? -20.017 -9.829 17.022 1.00 94.56 112 ASN A C 1
ATOM 866 O O . ASN A 1 112 ? -19.459 -10.707 17.679 1.00 94.56 112 ASN A O 1
ATOM 870 N N . GLY A 1 113 ? -19.555 -8.574 16.970 1.00 93.69 113 GLY A N 1
ATOM 871 C CA . GLY A 1 113 ? -18.426 -8.074 17.772 1.00 93.69 113 GLY A CA 1
ATOM 872 C C . GLY A 1 113 ? -17.036 -8.227 17.143 1.00 93.69 113 GLY A C 1
ATOM 873 O O . GLY A 1 113 ? -16.048 -7.884 17.786 1.00 93.69 113 GLY A O 1
ATOM 874 N N . TYR A 1 114 ? -16.945 -8.717 15.902 1.00 95.50 114 TYR A N 1
ATOM 875 C CA . TYR A 1 114 ? -15.668 -8.903 15.195 1.00 95.50 114 TYR A CA 1
ATOM 876 C C . TYR A 1 114 ? -15.351 -7.817 14.161 1.00 95.50 114 TYR A C 1
ATOM 878 O O . TYR A 1 114 ? -14.194 -7.683 13.765 1.00 95.50 114 TYR A O 1
ATOM 886 N N . PHE A 1 115 ? -16.356 -7.053 13.731 1.00 94.50 115 PHE A N 1
ATOM 887 C CA . PHE A 1 115 ? -16.219 -5.901 12.845 1.00 94.50 115 PHE A CA 1
ATOM 888 C C . PHE A 1 115 ? -17.391 -4.944 13.023 1.00 94.50 115 PHE A C 1
ATOM 890 O O . PHE A 1 115 ? -18.397 -5.288 13.648 1.00 94.50 115 PHE A O 1
ATOM 897 N N . THR A 1 116 ? -17.238 -3.752 12.464 1.00 95.06 116 THR A N 1
ATOM 898 C CA . THR A 1 116 ? -18.293 -2.754 12.323 1.00 95.06 116 THR A CA 1
ATOM 899 C C . THR A 1 116 ? -18.477 -2.438 10.838 1.00 95.06 116 THR A C 1
ATOM 901 O O . THR A 1 116 ? -17.583 -2.683 10.026 1.00 95.06 116 THR 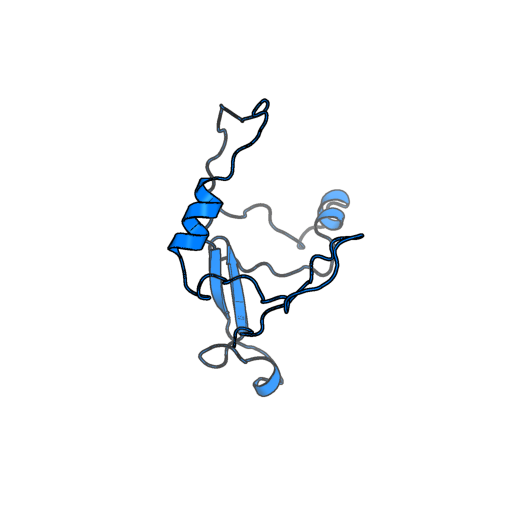A O 1
ATOM 904 N N . GLU A 1 117 ? -19.657 -1.947 10.470 1.00 94.19 117 GLU A N 1
ATOM 905 C CA . GLU A 1 117 ? -20.047 -1.661 9.078 1.00 94.19 117 GLU A CA 1
ATOM 906 C C . GLU A 1 117 ? -20.043 -0.150 8.780 1.00 94.19 117 GLU A C 1
ATOM 908 O O . GLU A 1 117 ? -20.632 0.307 7.808 1.00 94.19 117 GLU A O 1
ATOM 913 N N . ASP A 1 118 ? -19.384 0.634 9.635 1.00 94.88 118 ASP A N 1
ATOM 914 C CA . ASP A 1 118 ? -19.433 2.099 9.690 1.00 94.88 118 ASP A CA 1
ATOM 915 C C . ASP A 1 118 ? -18.093 2.761 9.328 1.00 94.88 118 ASP A C 1
ATOM 917 O O . ASP A 1 118 ? -17.800 3.873 9.772 1.00 94.88 118 ASP A O 1
ATOM 921 N N . PHE A 1 119 ? -17.259 2.090 8.525 1.00 96.00 119 PHE A N 1
ATOM 922 C CA . PHE A 1 119 ? -16.012 2.692 8.059 1.00 96.00 119 PHE A CA 1
ATOM 923 C C . PHE A 1 119 ? -16.319 3.970 7.252 1.00 96.00 119 PHE A C 1
ATOM 925 O O . PHE A 1 119 ? -17.054 3.896 6.265 1.00 96.00 119 PHE A O 1
ATOM 932 N N . PRO A 1 120 ? -15.776 5.137 7.645 1.00 93.75 120 PRO A N 1
ATOM 933 C CA . PRO A 1 120 ? -16.115 6.409 7.028 1.00 93.75 120 PRO A CA 1
ATOM 934 C C . PRO A 1 120 ? -15.470 6.527 5.647 1.00 93.75 120 PRO A C 1
ATOM 936 O O . PRO A 1 120 ? -14.288 6.210 5.480 1.00 93.75 120 PRO A O 1
ATOM 939 N N . GLY A 1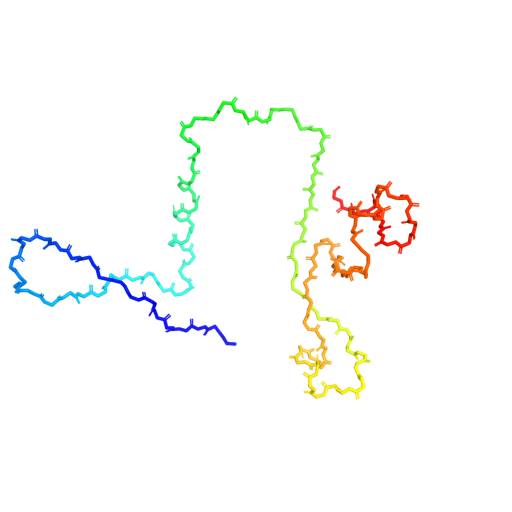 121 ? -16.225 7.050 4.684 1.00 73.56 121 GLY A N 1
ATOM 940 C CA . GLY A 1 121 ? -15.770 7.338 3.328 1.00 73.56 121 GLY A CA 1
ATOM 941 C C . GLY A 1 121 ? -16.744 8.240 2.604 1.00 73.56 121 GLY A C 1
ATOM 942 O O . GLY A 1 121 ? -17.961 7.979 2.719 1.00 73.56 121 GLY A O 1
#

Sequence (121 aa):
PFQNISSIAYFHYIGAMPNSIALPAPLPTFNDNLAVKTVMDGLRSLNPNYIPKEIDTNLFITIGLNVQQCRSKTPQQNCQGANGGVMAASMNNISFFRPNLSLLEAYYKKINGYFTEDFPG